Protein AF-A0A1X7T261-F1 (afdb_monomer_lite)

Structure (mmCIF, N/CA/C/O backbone):
data_AF-A0A1X7T261-F1
#
_entry.id   AF-A0A1X7T261-F1
#
loop_
_atom_site.group_PDB
_atom_site.id
_atom_site.type_symbol
_atom_site.label_atom_id
_atom_site.label_alt_id
_atom_site.label_comp_id
_atom_site.label_asym_id
_atom_site.label_entity_id
_atom_site.label_seq_id
_atom_site.pdbx_PDB_ins_code
_atom_site.Cartn_x
_atom_site.Cartn_y
_atom_site.Cartn_z
_atom_site.occupancy
_atom_site.B_iso_or_equiv
_atom_site.auth_seq_id
_atom_site.auth_comp_id
_atom_site.auth_asym_id
_atom_site.auth_atom_id
_atom_site.pdbx_PDB_model_num
ATOM 1 N N . MET A 1 1 ? -11.166 10.714 12.110 1.00 59.69 1 MET A N 1
ATOM 2 C CA . MET A 1 1 ? -9.857 10.939 11.466 1.00 59.69 1 MET A CA 1
ATOM 3 C C . MET A 1 1 ? -10.070 10.813 9.973 1.00 59.69 1 MET A C 1
ATOM 5 O O . MET A 1 1 ? -10.705 9.846 9.565 1.00 59.69 1 MET A O 1
ATOM 9 N N . ASP A 1 2 ? -9.658 11.814 9.205 1.00 86.62 2 ASP A N 1
ATOM 10 C CA . ASP A 1 2 ? -9.857 11.838 7.757 1.00 86.62 2 ASP A CA 1
ATOM 11 C C . ASP A 1 2 ? -8.991 10.767 7.067 1.00 86.62 2 ASP A C 1
ATOM 13 O O . ASP A 1 2 ? -7.895 10.442 7.537 1.00 86.62 2 ASP A O 1
ATOM 17 N N . LEU A 1 3 ? -9.498 10.179 5.979 1.00 87.44 3 LEU A N 1
ATOM 18 C CA . LEU A 1 3 ? -8.780 9.144 5.222 1.00 87.44 3 LEU A CA 1
ATOM 19 C C . LEU A 1 3 ? -7.484 9.695 4.633 1.00 87.44 3 LEU A C 1
ATOM 21 O O . LEU A 1 3 ? -6.487 8.982 4.558 1.00 87.44 3 LEU A O 1
ATOM 25 N N . ASP A 1 4 ? -7.501 10.964 4.236 1.00 89.38 4 ASP A N 1
ATOM 26 C CA . ASP A 1 4 ? -6.339 11.640 3.682 1.00 89.38 4 ASP A CA 1
ATOM 27 C C . ASP A 1 4 ? -5.208 11.740 4.724 1.00 89.38 4 ASP A C 1
ATOM 29 O O . ASP A 1 4 ? -4.078 11.371 4.409 1.00 89.38 4 ASP A O 1
ATOM 33 N N . THR A 1 5 ? -5.521 12.063 5.987 1.00 91.12 5 THR A N 1
ATOM 34 C CA . THR A 1 5 ? -4.538 12.076 7.089 1.00 91.12 5 THR A CA 1
ATOM 35 C C . THR A 1 5 ? -3.895 10.706 7.309 1.00 91.12 5 THR A C 1
ATOM 37 O O . THR A 1 5 ? -2.678 10.604 7.400 1.00 91.12 5 THR A O 1
ATOM 40 N N . LYS A 1 6 ? -4.692 9.627 7.317 1.00 91.19 6 LYS A N 1
ATOM 41 C CA . LYS A 1 6 ? -4.175 8.254 7.481 1.00 91.19 6 LYS A CA 1
ATOM 42 C C . LYS A 1 6 ? -3.181 7.862 6.384 1.00 91.19 6 LYS A C 1
ATOM 44 O O . LYS A 1 6 ? -2.230 7.122 6.633 1.00 91.19 6 LYS A O 1
ATOM 49 N N . ILE A 1 7 ? -3.416 8.330 5.159 1.00 92.06 7 ILE A N 1
ATOM 50 C CA . ILE A 1 7 ? -2.521 8.074 4.028 1.00 92.06 7 ILE A CA 1
ATOM 51 C C . ILE A 1 7 ? -1.240 8.903 4.161 1.00 92.06 7 ILE A C 1
ATOM 53 O O . ILE A 1 7 ? -0.158 8.390 3.870 1.00 92.06 7 ILE A O 1
ATOM 57 N N . ASP A 1 8 ? -1.345 10.149 4.618 1.00 92.44 8 ASP A N 1
ATOM 58 C CA . ASP A 1 8 ? -0.199 11.044 4.807 1.00 92.44 8 ASP A CA 1
ATOM 59 C C . ASP A 1 8 ? 0.715 10.578 5.954 1.00 92.44 8 ASP A C 1
ATOM 61 O O . ASP A 1 8 ? 1.943 10.602 5.819 1.00 92.44 8 ASP A O 1
ATOM 65 N N . ASP A 1 9 ? 0.145 10.044 7.037 1.00 91.69 9 ASP A N 1
ATOM 66 C CA . ASP A 1 9 ? 0.899 9.413 8.127 1.00 91.69 9 ASP A CA 1
ATOM 67 C C . ASP A 1 9 ? 1.700 8.207 7.615 1.00 91.69 9 ASP A C 1
ATOM 69 O O . ASP A 1 9 ? 2.894 8.058 7.898 1.00 91.69 9 ASP A O 1
ATOM 73 N N . ALA A 1 10 ? 1.070 7.368 6.786 1.00 90.81 10 ALA A N 1
ATOM 74 C CA . ALA A 1 10 ? 1.744 6.242 6.153 1.00 90.81 10 ALA A CA 1
ATOM 75 C C . ALA A 1 10 ? 2.843 6.706 5.180 1.00 90.81 10 ALA A C 1
ATOM 77 O O . ALA A 1 10 ? 3.938 6.145 5.175 1.00 90.81 10 ALA A O 1
ATOM 78 N N . ALA A 1 11 ? 2.597 7.752 4.390 1.00 91.31 11 ALA A N 1
ATOM 79 C CA . ALA A 1 11 ? 3.597 8.333 3.494 1.00 91.31 11 ALA A CA 1
ATOM 80 C C . ALA A 1 11 ? 4.833 8.819 4.274 1.00 91.31 11 ALA A C 1
ATOM 82 O O . ALA A 1 11 ? 5.972 8.504 3.911 1.00 91.31 11 ALA A O 1
ATOM 83 N N . THR A 1 12 ? 4.595 9.497 5.400 1.00 92.06 12 THR A N 1
ATOM 84 C CA . THR A 1 12 ? 5.631 10.012 6.303 1.00 92.06 12 THR A CA 1
ATOM 85 C C . THR A 1 12 ? 6.441 8.882 6.933 1.00 92.06 12 THR A C 1
ATOM 87 O O . THR A 1 12 ? 7.670 8.919 6.899 1.00 92.06 12 THR A O 1
ATOM 90 N N . TYR A 1 13 ? 5.780 7.833 7.431 1.00 89.00 13 TYR A N 1
ATOM 91 C CA . TYR A 1 13 ? 6.449 6.668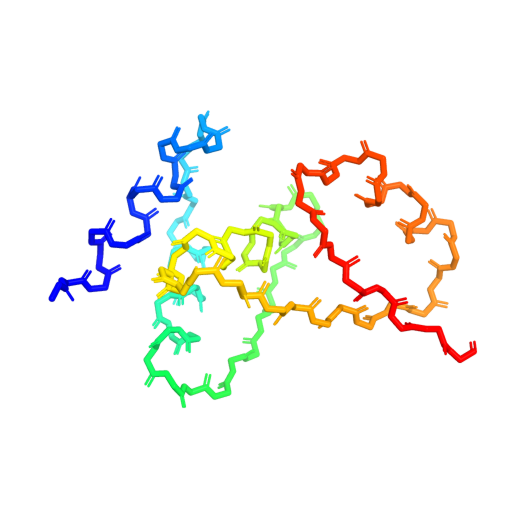 8.021 1.00 89.00 13 TYR A CA 1
ATOM 92 C C . TYR A 1 13 ? 7.401 5.973 7.035 1.00 89.00 13 TYR A C 1
ATOM 94 O O . TYR A 1 13 ? 8.509 5.559 7.388 1.00 89.00 13 TYR A O 1
ATOM 102 N N . PHE A 1 14 ? 6.982 5.839 5.776 1.00 86.12 14 PHE A N 1
ATOM 103 C CA . PHE A 1 14 ? 7.802 5.219 4.738 1.00 86.12 14 PHE A CA 1
ATOM 104 C C . PHE A 1 14 ? 8.840 6.175 4.128 1.00 86.12 14 PHE A C 1
ATOM 106 O O . PHE A 1 14 ? 9.752 5.696 3.451 1.00 86.12 14 PHE A O 1
ATOM 113 N N . GLY A 1 15 ? 8.740 7.485 4.380 1.00 89.50 15 GLY A N 1
ATOM 114 C CA . GLY A 1 15 ? 9.607 8.507 3.790 1.00 89.50 15 GLY A CA 1
ATOM 115 C C . GLY A 1 15 ? 9.391 8.668 2.282 1.00 89.50 15 GLY A C 1
ATOM 116 O O . GLY A 1 15 ? 10.354 8.852 1.539 1.00 89.50 15 GLY A O 1
ATOM 117 N N . ILE A 1 16 ? 8.147 8.531 1.815 1.00 89.06 16 ILE A N 1
ATOM 118 C CA . ILE A 1 16 ? 7.789 8.542 0.389 1.00 89.06 16 ILE A CA 1
ATOM 119 C C . ILE A 1 16 ? 6.643 9.510 0.105 1.00 89.06 16 ILE A C 1
ATOM 121 O O . ILE A 1 16 ? 5.848 9.832 0.979 1.00 89.06 16 ILE A O 1
ATOM 125 N N . THR A 1 17 ? 6.495 9.901 -1.159 1.00 92.38 17 THR A N 1
ATOM 126 C CA . THR A 1 17 ? 5.288 10.567 -1.660 1.00 92.38 17 THR A CA 1
ATOM 127 C C . THR A 1 17 ? 4.532 9.605 -2.568 1.00 92.38 17 THR A C 1
ATOM 129 O O . THR A 1 17 ? 5.084 9.109 -3.553 1.00 92.38 17 THR A O 1
ATOM 132 N N . PHE A 1 18 ? 3.266 9.329 -2.252 1.00 92.38 18 PHE A N 1
ATOM 133 C CA . PHE A 1 18 ? 2.423 8.511 -3.122 1.00 92.38 18 PHE A CA 1
ATOM 134 C C . PHE A 1 18 ? 2.099 9.247 -4.419 1.00 92.38 18 PHE A C 1
ATOM 136 O O . PHE A 1 18 ? 1.778 10.434 -4.425 1.00 92.38 18 PHE A O 1
ATOM 143 N N . LYS A 1 19 ? 2.112 8.514 -5.531 1.00 93.75 19 LYS A N 1
ATOM 144 C CA . LYS A 1 19 ? 1.536 8.995 -6.789 1.00 93.75 19 LYS A CA 1
ATOM 145 C C . LYS A 1 19 ? 0.017 9.046 -6.667 1.00 93.75 19 LYS A C 1
ATOM 147 O O . LYS A 1 19 ? -0.576 8.218 -5.976 1.00 93.75 19 LYS A O 1
ATOM 152 N N . GLU A 1 20 ? -0.615 9.916 -7.449 1.00 92.94 20 GLU A N 1
ATOM 153 C CA . GLU A 1 20 ? -2.070 10.120 -7.426 1.00 92.94 20 GLU A CA 1
ATO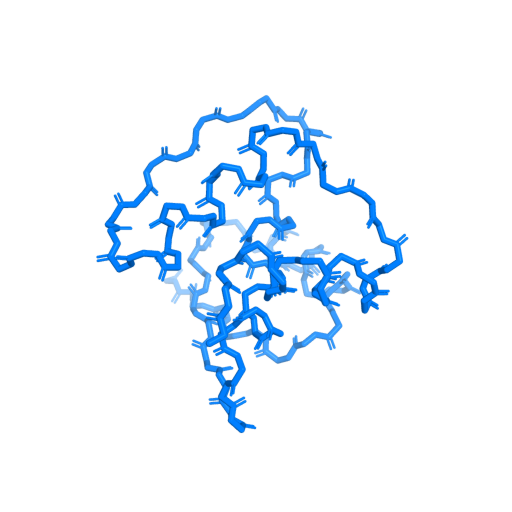M 154 C C . GLU A 1 20 ? -2.865 8.804 -7.506 1.00 92.94 20 GLU A C 1
ATOM 156 O O . GLU A 1 20 ? -3.688 8.504 -6.646 1.00 92.94 20 GLU A O 1
ATOM 161 N N . LYS A 1 21 ? -2.536 7.933 -8.470 1.00 93.06 21 LYS A N 1
ATOM 162 C CA . LYS A 1 21 ? -3.223 6.637 -8.624 1.00 93.06 21 LYS A CA 1
ATOM 163 C C . LYS A 1 21 ? -3.016 5.680 -7.441 1.00 93.06 21 LYS A C 1
ATOM 165 O O . LYS A 1 21 ? -3.893 4.870 -7.162 1.00 93.06 21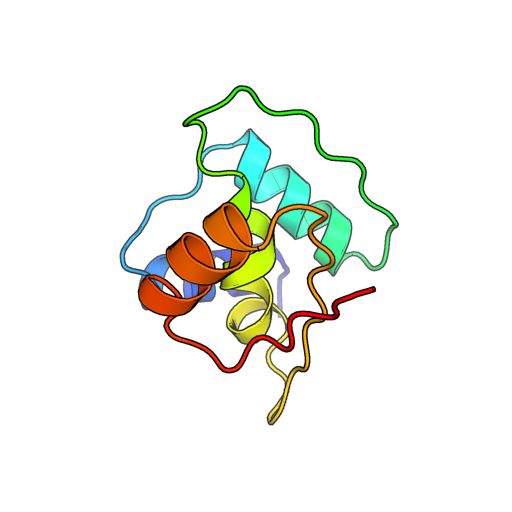 LYS A O 1
ATOM 170 N N . GLN A 1 22 ? -1.870 5.747 -6.757 1.00 92.69 22 GLN A N 1
ATOM 171 C CA . GLN A 1 22 ? -1.619 4.928 -5.564 1.00 92.69 22 GLN A CA 1
ATOM 172 C C . GLN A 1 22 ? -2.458 5.431 -4.393 1.00 92.69 22 GLN A C 1
ATOM 174 O O . GLN A 1 22 ? -3.105 4.631 -3.722 1.00 92.69 22 GLN A O 1
ATOM 179 N N . ARG A 1 23 ? -2.486 6.754 -4.194 1.00 93.81 23 ARG A N 1
ATOM 180 C CA . ARG A 1 23 ? -3.294 7.403 -3.161 1.00 93.81 23 ARG A CA 1
ATOM 181 C C . ARG A 1 23 ? -4.776 7.087 -3.343 1.00 93.81 23 ARG A C 1
ATOM 183 O O . ARG A 1 23 ? -5.428 6.688 -2.384 1.00 93.81 23 ARG A O 1
ATOM 190 N N . GLN A 1 24 ? -5.284 7.186 -4.571 1.00 93.38 24 GLN A N 1
ATOM 191 C CA . GLN A 1 24 ? -6.664 6.816 -4.892 1.00 93.38 24 GLN A CA 1
ATOM 192 C C . GLN A 1 24 ? -6.953 5.350 -4.558 1.00 93.38 24 GLN A C 1
ATOM 194 O O . GLN A 1 24 ? -7.934 5.071 -3.875 1.00 93.38 24 GLN A O 1
ATOM 199 N N . ALA A 1 25 ? -6.086 4.419 -4.971 1.00 92.88 25 ALA A N 1
ATOM 200 C CA . ALA A 1 25 ? -6.250 2.998 -4.665 1.00 92.88 25 ALA A CA 1
ATOM 201 C C . ALA A 1 25 ? -6.321 2.726 -3.152 1.00 92.88 25 ALA A C 1
ATOM 203 O O . ALA A 1 25 ? -7.220 2.023 -2.694 1.00 92.88 25 ALA A O 1
ATOM 204 N N . ILE A 1 26 ? -5.416 3.328 -2.372 1.00 93.00 26 ILE A N 1
ATOM 205 C CA . ILE A 1 26 ? -5.402 3.194 -0.909 1.00 93.00 26 ILE A CA 1
ATOM 206 C C . ILE A 1 26 ? -6.682 3.790 -0.309 1.00 93.00 26 ILE A C 1
ATOM 208 O O . ILE A 1 26 ? -7.312 3.167 0.541 1.00 93.00 26 ILE A O 1
ATOM 212 N N . LYS A 1 27 ? -7.110 4.967 -0.778 1.00 93.94 27 LYS A N 1
ATOM 213 C CA . LYS A 1 27 ? -8.325 5.639 -0.300 1.00 93.94 27 LYS A CA 1
ATOM 214 C C . LYS A 1 27 ? -9.585 4.811 -0.562 1.00 93.94 27 LYS A C 1
ATOM 216 O O . LYS A 1 27 ? -10.423 4.694 0.330 1.00 93.94 27 LYS A O 1
ATOM 221 N N . TYR A 1 28 ? -9.710 4.209 -1.747 1.00 93.12 28 TYR A N 1
ATOM 222 C CA . TYR A 1 28 ? -10.826 3.313 -2.062 1.00 93.12 28 TYR A CA 1
ATOM 223 C C . TYR A 1 28 ? -10.829 2.078 -1.160 1.00 93.12 28 TYR A C 1
ATOM 225 O O . TYR A 1 28 ? -11.869 1.764 -0.579 1.00 93.12 28 TYR A O 1
ATOM 233 N N . PHE A 1 29 ? -9.670 1.455 -0.949 1.00 92.69 29 PHE A N 1
ATOM 234 C CA . PHE A 1 29 ? -9.554 0.315 -0.043 1.00 92.69 29 PHE A CA 1
ATOM 235 C C . PHE A 1 29 ? -9.943 0.685 1.400 1.00 92.69 29 PHE A C 1
ATOM 237 O O . PHE A 1 29 ? -10.785 0.026 2.006 1.00 92.69 29 PHE A O 1
ATOM 244 N N . LEU A 1 30 ? -9.410 1.791 1.934 1.00 91.75 30 LEU A N 1
ATOM 245 C CA . LEU A 1 30 ? -9.721 2.263 3.291 1.00 91.75 30 LEU A CA 1
ATOM 246 C C . LEU A 1 30 ? -11.184 2.703 3.462 1.00 91.75 30 LEU A C 1
ATOM 248 O O . LEU A 1 30 ? -11.668 2.774 4.589 1.00 91.75 30 LEU A O 1
ATOM 252 N N . SER A 1 31 ? -11.900 2.972 2.365 1.00 92.19 31 SER A N 1
ATOM 253 C CA . SER A 1 31 ? -13.346 3.228 2.389 1.00 92.19 31 SER A CA 1
ATOM 254 C C . SER A 1 31 ? -14.198 1.959 2.544 1.00 92.19 31 SER A C 1
ATOM 256 O O . SER A 1 31 ? -15.424 2.047 2.519 1.00 92.19 31 SER A O 1
ATOM 258 N N . GLY A 1 32 ? -13.567 0.789 2.700 1.00 90.31 32 GLY A N 1
ATOM 259 C CA . GLY A 1 32 ? -14.243 -0.498 2.869 1.00 90.31 32 GLY A CA 1
ATOM 260 C C . GLY A 1 32 ? -14.757 -1.096 1.559 1.00 90.31 32 GLY A C 1
ATOM 261 O O . GLY A 1 32 ? -15.699 -1.882 1.582 1.00 90.31 32 GLY A O 1
ATOM 262 N N . LYS A 1 33 ? -14.181 -0.698 0.416 1.00 88.38 33 LYS A N 1
ATOM 263 C CA . LYS A 1 33 ? -14.569 -1.187 -0.913 1.00 88.38 33 LYS A CA 1
ATOM 264 C C . LYS A 1 33 ? -13.523 -2.135 -1.481 1.00 88.38 33 LYS A C 1
ATOM 266 O O . LYS A 1 33 ? -12.324 -1.840 -1.444 1.00 88.38 33 LYS A O 1
ATOM 271 N N . ASP A 1 34 ? -13.991 -3.199 -2.125 1.00 91.50 34 ASP A N 1
ATOM 272 C CA . ASP A 1 34 ? -13.144 -4.024 -2.980 1.00 91.50 34 ASP A CA 1
ATOM 273 C C . ASP A 1 34 ? -12.544 -3.160 -4.088 1.00 91.50 34 ASP A C 1
ATOM 275 O O . ASP A 1 34 ? -13.244 -2.436 -4.801 1.00 91.50 34 ASP A O 1
ATOM 279 N N . THR A 1 35 ? -11.219 -3.195 -4.201 1.00 90.31 35 THR A N 1
ATOM 280 C CA . THR A 1 35 ? -10.479 -2.284 -5.073 1.00 90.31 35 THR A CA 1
ATOM 281 C C . THR A 1 35 ? -9.602 -3.082 -6.025 1.00 90.31 35 THR A C 1
ATOM 283 O O . THR A 1 35 ? -8.647 -3.737 -5.612 1.00 90.31 35 THR A O 1
ATOM 286 N N . PHE A 1 36 ? -9.900 -2.991 -7.321 1.00 92.69 36 PHE A N 1
ATOM 287 C CA . PHE A 1 36 ? -9.063 -3.561 -8.372 1.00 92.69 36 PHE A CA 1
ATOM 288 C C . PHE A 1 36 ? -8.101 -2.506 -8.923 1.00 92.69 36 PHE A C 1
ATOM 290 O O . PHE A 1 36 ? -8.517 -1.450 -9.399 1.00 92.69 36 PHE A O 1
ATOM 297 N N . VAL A 1 37 ? -6.799 -2.787 -8.856 1.00 90.19 37 VAL A N 1
ATOM 298 C CA . VAL A 1 37 ? -5.746 -1.812 -9.164 1.00 90.19 37 VAL A CA 1
ATOM 299 C C . VAL A 1 37 ? -4.924 -2.281 -10.359 1.00 90.19 37 VAL A C 1
ATOM 301 O O . VAL A 1 37 ? -4.145 -3.228 -10.257 1.00 90.19 37 VAL A O 1
ATOM 304 N N . ILE A 1 38 ? -5.029 -1.563 -11.481 1.00 91.69 38 ILE A N 1
ATOM 305 C CA . ILE A 1 38 ? -4.172 -1.766 -12.655 1.00 91.69 38 ILE A CA 1
ATOM 306 C C . ILE A 1 38 ? -3.170 -0.620 -12.740 1.00 91.69 38 ILE A C 1
ATOM 308 O O . ILE A 1 38 ? -3.510 0.529 -13.016 1.00 91.69 38 ILE A O 1
ATOM 312 N N . LEU A 1 39 ? -1.902 -0.943 -12.531 1.00 89.50 39 LEU A N 1
ATOM 313 C CA . LEU A 1 39 ? -0.790 -0.007 -12.671 1.00 89.50 39 LEU A CA 1
ATOM 314 C C . LEU A 1 39 ? 0.306 -0.676 -13.512 1.00 89.50 39 LEU A C 1
ATOM 316 O O . LEU A 1 39 ? 0.380 -1.907 -13.517 1.00 89.50 39 LEU A O 1
ATOM 320 N N . PRO A 1 40 ? 1.189 0.070 -14.194 1.00 88.81 40 PRO A N 1
ATOM 321 C CA . PRO A 1 40 ? 2.299 -0.517 -14.947 1.00 88.81 40 PRO A CA 1
ATOM 322 C C . PRO A 1 40 ? 3.377 -1.110 -14.023 1.00 88.81 40 PRO A C 1
ATOM 324 O O . PRO A 1 40 ? 3.407 -0.853 -12.811 1.00 88.81 40 PRO A O 1
ATOM 327 N N . THR A 1 41 ? 4.229 -1.993 -14.547 1.00 85.44 41 THR A N 1
ATOM 328 C CA . THR A 1 41 ? 5.406 -2.508 -13.820 1.00 85.44 41 THR A CA 1
ATOM 329 C C . THR A 1 41 ? 6.322 -1.351 -13.404 1.00 85.44 41 THR A C 1
ATOM 331 O O . THR A 1 41 ? 6.322 -0.292 -14.024 1.00 85.44 41 THR A O 1
ATOM 334 N N . GLY A 1 42 ? 7.015 -1.486 -12.269 1.00 82.31 42 GLY A N 1
ATOM 335 C CA . GLY A 1 42 ? 7.847 -0.406 -11.714 1.00 82.31 42 GLY A CA 1
ATOM 336 C C . GLY A 1 42 ? 7.081 0.796 -11.137 1.00 82.31 42 GLY A C 1
ATOM 337 O O . GLY A 1 42 ? 7.687 1.666 -10.523 1.00 82.31 42 GLY A O 1
ATOM 338 N N . PHE A 1 43 ? 5.746 0.850 -11.245 1.00 86.62 43 PHE A N 1
ATOM 339 C CA . PHE A 1 43 ? 4.967 1.973 -10.705 1.00 86.62 43 PHE A CA 1
ATOM 340 C C . PHE A 1 43 ? 4.924 2.017 -9.170 1.00 86.62 43 PHE A C 1
ATOM 342 O O . PHE A 1 43 ? 4.532 3.037 -8.613 1.00 86.62 43 PHE A O 1
ATOM 349 N N . GLY A 1 44 ? 5.328 0.931 -8.501 1.00 85.62 44 GLY A N 1
ATOM 350 C CA . GLY A 1 44 ? 5.285 0.801 -7.045 1.00 85.62 44 GLY A CA 1
ATOM 351 C C . GLY A 1 44 ? 3.938 0.299 -6.527 1.00 85.62 44 GLY A C 1
ATOM 352 O O . GLY A 1 44 ? 3.432 0.821 -5.542 1.00 85.62 44 GLY A O 1
ATOM 353 N N . LYS A 1 45 ? 3.325 -0.694 -7.188 1.00 89.06 45 LYS A N 1
ATOM 354 C CA . LYS A 1 45 ? 2.031 -1.261 -6.751 1.00 89.06 45 LYS A CA 1
ATOM 355 C C . LYS A 1 45 ? 2.091 -1.833 -5.336 1.00 89.06 45 LYS A C 1
ATOM 357 O O . LYS A 1 45 ? 1.120 -1.726 -4.602 1.00 89.06 45 LYS A O 1
ATOM 362 N N . SER A 1 46 ? 3.244 -2.389 -4.957 1.00 87.56 46 SER A N 1
ATOM 363 C CA . SER A 1 46 ? 3.453 -2.981 -3.637 1.00 87.56 46 SER A CA 1
ATOM 364 C C . SER A 1 46 ? 3.235 -2.000 -2.493 1.00 87.56 46 SER A C 1
ATOM 366 O O . SER A 1 46 ? 2.692 -2.364 -1.455 1.00 87.56 46 SER A O 1
ATOM 368 N N . LEU A 1 47 ? 3.572 -0.729 -2.721 1.00 87.81 47 LEU A N 1
ATOM 369 C CA . LEU A 1 47 ? 3.399 0.332 -1.735 1.00 87.81 47 LEU A CA 1
ATOM 370 C C . LEU A 1 47 ? 1.929 0.518 -1.345 1.00 87.81 47 LEU A C 1
ATOM 372 O O . LEU A 1 47 ? 1.661 0.849 -0.198 1.00 87.81 47 LEU A O 1
ATOM 376 N N . CYS A 1 48 ? 0.986 0.249 -2.259 1.00 89.44 48 CYS A N 1
ATOM 377 C CA . CYS A 1 48 ? -0.449 0.386 -2.002 1.00 89.44 48 CYS A CA 1
ATOM 378 C C . CYS A 1 48 ? -0.973 -0.583 -0.938 1.00 89.44 48 CYS A C 1
ATOM 380 O O . CYS A 1 48 ? -1.941 -0.246 -0.269 1.00 89.44 48 CYS A O 1
ATOM 382 N N . TYR A 1 49 ? -0.365 -1.765 -0.781 1.00 88.12 49 TYR A N 1
ATOM 383 C CA . TYR A 1 49 ? -0.744 -2.708 0.276 1.00 88.12 49 TYR A CA 1
ATOM 384 C C . TYR A 1 49 ? 0.237 -2.703 1.453 1.00 88.12 49 TYR A C 1
ATOM 386 O O . TYR A 1 49 ? -0.166 -2.950 2.584 1.00 88.12 49 TYR A O 1
ATOM 394 N N . GLN A 1 50 ? 1.514 -2.379 1.228 1.00 87.56 50 GLN A N 1
ATOM 395 C CA . GLN A 1 50 ? 2.522 -2.315 2.294 1.00 87.56 50 GLN A CA 1
ATOM 396 C C . GLN A 1 50 ? 2.285 -1.163 3.274 1.00 87.56 50 GLN A C 1
ATOM 398 O O . GLN A 1 50 ? 2.701 -1.264 4.423 1.00 87.56 50 GLN A O 1
ATOM 403 N N . CYS A 1 51 ? 1.632 -0.079 2.846 1.00 88.00 51 CYS A N 1
ATOM 404 C CA . CYS A 1 51 ? 1.344 1.073 3.702 1.00 88.00 51 CYS A CA 1
ATOM 405 C C . CYS A 1 51 ? 0.098 0.896 4.584 1.00 88.00 51 CYS A C 1
ATOM 407 O O . CYS A 1 51 ? -0.095 1.635 5.549 1.00 88.00 51 CYS A O 1
ATOM 409 N N . LEU A 1 52 ? -0.753 -0.076 4.251 1.00 89.31 52 LEU A N 1
ATOM 410 C CA . LEU A 1 52 ? -2.022 -0.324 4.926 1.00 89.31 52 LEU A CA 1
ATOM 411 C C . LEU A 1 52 ? -1.901 -0.637 6.428 1.00 89.31 52 LEU A C 1
ATOM 413 O O . LEU A 1 52 ? -2.785 -0.182 7.147 1.00 89.31 52 LEU A O 1
ATOM 417 N N . PRO A 1 53 ? -0.853 -1.313 6.956 1.00 88.19 53 PRO A N 1
ATOM 418 C CA . PRO A 1 53 ? -0.723 -1.527 8.398 1.00 88.19 53 PRO A CA 1
ATOM 419 C C . PRO A 1 53 ? -0.749 -0.201 9.166 1.00 88.19 53 PRO A C 1
ATOM 421 O O . PRO A 1 53 ? -1.465 -0.058 10.151 1.00 88.19 53 PRO A O 1
ATOM 424 N N . ILE A 1 54 ? -0.041 0.807 8.650 1.00 88.44 54 ILE A N 1
ATOM 425 C CA . ILE A 1 54 ? -0.013 2.145 9.242 1.00 88.44 54 ILE A CA 1
ATOM 426 C C . ILE A 1 54 ? -1.328 2.883 8.996 1.00 88.44 54 ILE A C 1
ATOM 428 O O . ILE A 1 54 ? -1.908 3.435 9.926 1.00 88.44 54 ILE A O 1
ATOM 432 N N . ALA A 1 55 ? -1.842 2.849 7.765 1.00 87.69 55 ALA A N 1
ATOM 433 C CA . ALA A 1 55 ? -3.041 3.605 7.411 1.00 87.69 55 ALA A CA 1
ATOM 434 C C . ALA A 1 55 ? -4.325 3.082 8.096 1.00 87.69 55 ALA A C 1
ATOM 436 O O . ALA A 1 55 ? -5.259 3.848 8.347 1.00 87.69 55 ALA A O 1
ATOM 437 N N . ILE A 1 56 ? -4.403 1.788 8.423 1.00 86.88 56 ILE A N 1
ATOM 438 C CA . ILE A 1 56 ? -5.547 1.211 9.146 1.00 86.88 56 ILE A CA 1
ATOM 439 C C . ILE A 1 56 ? -5.586 1.744 10.587 1.00 86.88 56 ILE A C 1
ATOM 441 O O . ILE A 1 56 ? -6.668 2.110 11.058 1.00 86.88 56 ILE A O 1
ATOM 445 N N . GLY A 1 57 ? -4.426 1.876 11.243 1.00 77.56 57 GLY A N 1
ATOM 446 C CA . GLY A 1 57 ? -4.310 2.405 12.608 1.00 77.56 57 GLY A CA 1
ATOM 447 C C . GLY A 1 57 ? -4.814 1.447 13.695 1.00 77.56 57 GLY A C 1
ATOM 448 O O . GLY A 1 57 ? -5.285 1.898 14.733 1.00 77.56 57 GLY A O 1
ATOM 449 N N . SER A 1 58 ? -4.775 0.135 13.441 1.00 76.25 58 SER A N 1
ATOM 450 C CA . SER A 1 58 ? -5.047 -0.898 14.452 1.00 76.25 58 SER A CA 1
ATOM 451 C C . SER A 1 58 ? -3.772 -1.204 15.247 1.00 76.25 58 SER A C 1
ATOM 453 O O . SER A 1 58 ? -2.677 -1.036 14.717 1.00 76.25 58 SER A O 1
ATOM 455 N N . GLU A 1 59 ? -3.892 -1.679 16.490 1.00 73.44 59 GLU A N 1
ATOM 456 C CA . GLU A 1 59 ? -2.731 -2.084 17.303 1.00 73.44 59 GLU A CA 1
ATOM 457 C C . GLU A 1 59 ? -1.981 -3.285 16.700 1.00 73.44 59 GLU A C 1
ATOM 459 O O . GLU A 1 59 ? -0.771 -3.417 16.877 1.00 73.44 59 GLU A O 1
ATOM 464 N N . SER A 1 60 ? -2.680 -4.151 15.954 1.00 76.00 60 SER A N 1
ATOM 465 C CA . SER A 1 60 ? -2.085 -5.317 15.290 1.00 76.00 60 SER A CA 1
ATOM 466 C C . SER A 1 60 ? -2.790 -5.634 13.960 1.00 76.00 60 SER A C 1
ATOM 468 O O . SER A 1 60 ? -3.590 -6.566 13.868 1.00 76.00 60 SER A O 1
ATOM 470 N N . PRO A 1 61 ? -2.556 -4.833 12.905 1.00 81.25 61 PRO A N 1
ATOM 471 C CA . PRO A 1 61 ? -3.161 -5.056 11.602 1.00 81.25 61 PRO A CA 1
ATOM 472 C C . PRO A 1 61 ? -2.470 -6.229 10.900 1.00 81.25 61 PRO A C 1
ATOM 474 O O . PRO A 1 61 ? -1.256 -6.220 10.694 1.00 81.25 61 PRO A O 1
ATOM 477 N N . ILE A 1 62 ? -3.255 -7.222 10.484 1.00 82.69 62 ILE A N 1
ATOM 478 C CA . ILE A 1 62 ? -2.773 -8.352 9.686 1.00 82.69 62 ILE A CA 1
ATOM 479 C C . ILE A 1 62 ? -3.137 -8.110 8.226 1.00 82.69 62 ILE A C 1
ATOM 481 O O . ILE A 1 62 ? -4.290 -7.832 7.899 1.00 82.69 62 ILE A O 1
ATOM 485 N N . ILE A 1 63 ? -2.148 -8.250 7.343 1.00 84.62 63 ILE A N 1
ATOM 486 C CA . ILE A 1 63 ? -2.340 -8.180 5.895 1.00 84.62 63 ILE A CA 1
ATOM 487 C C . ILE A 1 63 ? -1.855 -9.474 5.276 1.00 84.62 63 ILE A C 1
ATOM 489 O O . ILE A 1 63 ? -0.713 -9.886 5.491 1.00 84.62 63 ILE A O 1
ATOM 493 N N . ILE A 1 64 ? -2.738 -10.078 4.487 1.00 85.62 64 ILE A N 1
ATOM 494 C CA . ILE A 1 64 ? -2.453 -11.281 3.720 1.00 85.62 64 ILE A CA 1
ATOM 495 C C . ILE A 1 64 ? -2.204 -10.863 2.278 1.00 85.62 64 ILE A C 1
ATOM 497 O O . ILE A 1 64 ? -3.069 -10.269 1.634 1.00 85.62 64 ILE A O 1
ATOM 501 N N . VAL A 1 65 ? -1.014 -11.172 1.773 1.00 85.50 65 VAL A N 1
ATOM 502 C CA . VAL A 1 65 ? -0.666 -10.956 0.367 1.00 85.50 65 VAL A CA 1
ATOM 503 C C . VAL A 1 65 ? -0.461 -12.318 -0.282 1.00 85.50 65 VAL A C 1
ATOM 505 O O . VAL A 1 65 ? 0.405 -13.088 0.126 1.00 85.50 65 VAL A O 1
ATOM 508 N N . VAL A 1 66 ? -1.270 -12.617 -1.294 1.00 85.94 66 VAL A N 1
ATOM 509 C CA . VAL A 1 66 ? -1.173 -13.858 -2.070 1.00 85.94 66 VAL A CA 1
ATOM 510 C C . VAL A 1 66 ? -0.351 -13.578 -3.321 1.00 85.94 66 VAL A C 1
ATOM 512 O O . VAL A 1 66 ? -0.635 -12.634 -4.061 1.00 85.94 66 VAL A O 1
ATOM 515 N N . CYS A 1 67 ? 0.691 -14.373 -3.555 1.00 83.25 67 CYS A N 1
ATOM 516 C CA . CYS A 1 67 ? 1.567 -14.214 -4.710 1.00 83.25 67 CYS A CA 1
ATOM 517 C C . CYS A 1 67 ? 1.950 -15.590 -5.277 1.00 83.25 67 CYS A C 1
ATOM 519 O O . CYS A 1 67 ? 2.389 -16.448 -4.520 1.00 83.25 67 CYS A O 1
ATOM 521 N N . PRO A 1 68 ? 1.847 -15.804 -6.600 1.00 80.69 68 PRO A N 1
ATOM 522 C CA . PRO A 1 68 ? 2.066 -17.123 -7.200 1.00 80.69 68 PRO A CA 1
ATOM 523 C C . PRO A 1 68 ? 3.546 -17.523 -7.337 1.00 80.69 68 PRO A C 1
ATOM 525 O O . PRO A 1 68 ? 3.844 -18.656 -7.697 1.00 80.69 68 PRO A O 1
ATOM 528 N N . LEU A 1 69 ? 4.499 -16.607 -7.123 1.00 83.44 69 LEU A N 1
ATOM 529 C CA . LEU A 1 69 ? 5.919 -16.844 -7.409 1.00 83.44 69 LEU A CA 1
ATOM 530 C C . LEU A 1 69 ? 6.781 -16.720 -6.147 1.00 83.44 69 LEU A C 1
ATOM 532 O O . LEU A 1 69 ? 6.964 -15.615 -5.631 1.00 83.44 69 LEU A O 1
ATOM 536 N N . ILE A 1 70 ? 7.415 -17.828 -5.729 1.00 80.75 70 ILE A N 1
ATOM 537 C CA . ILE A 1 70 ? 8.351 -17.881 -4.581 1.00 80.75 70 ILE A CA 1
ATOM 538 C C . ILE A 1 70 ? 9.419 -16.790 -4.682 1.00 80.75 70 ILE A C 1
ATOM 540 O O . ILE A 1 70 ? 9.707 -16.091 -3.713 1.00 80.75 70 ILE A O 1
ATOM 544 N N . THR A 1 71 ? 10.036 -16.647 -5.855 1.00 80.81 71 THR A N 1
ATOM 545 C CA . THR A 1 71 ? 11.131 -15.691 -6.065 1.00 80.81 71 THR A CA 1
ATOM 546 C C . THR A 1 71 ? 10.671 -14.256 -5.830 1.00 80.81 71 THR A C 1
ATOM 548 O O . THR A 1 71 ? 11.395 -13.470 -5.222 1.00 80.81 71 THR A O 1
ATOM 551 N N . LEU A 1 72 ? 9.445 -13.930 -6.252 1.00 77.75 72 LEU A N 1
ATOM 552 C CA . LEU A 1 72 ? 8.875 -12.606 -6.040 1.00 77.75 72 LEU A CA 1
ATOM 553 C C . LEU A 1 72 ? 8.516 -12.396 -4.567 1.00 77.75 72 LEU A C 1
ATOM 555 O O . LEU A 1 72 ? 8.793 -11.333 -4.024 1.00 77.75 72 LEU A O 1
ATOM 559 N N . ILE A 1 73 ? 7.982 -13.420 -3.899 1.00 79.62 73 ILE A N 1
ATOM 560 C CA . ILE A 1 73 ? 7.727 -13.408 -2.452 1.00 79.62 73 ILE A CA 1
ATOM 561 C C . ILE A 1 73 ? 9.013 -13.094 -1.686 1.00 79.62 73 ILE A C 1
ATOM 563 O O . ILE A 1 73 ? 9.022 -12.160 -0.889 1.00 79.62 73 ILE A O 1
ATOM 567 N N . LYS A 1 74 ? 10.116 -13.797 -1.969 1.00 78.69 74 LYS A N 1
ATOM 568 C CA . LYS A 1 74 ? 11.409 -13.574 -1.298 1.00 78.69 74 LYS A CA 1
ATOM 569 C C . LYS A 1 74 ? 11.912 -12.138 -1.463 1.00 78.69 74 LYS A C 1
ATOM 571 O O . LYS A 1 74 ? 12.318 -11.527 -0.477 1.00 78.69 74 LYS A O 1
ATOM 576 N N . ASP A 1 75 ? 11.835 -11.591 -2.676 1.00 80.00 75 ASP A N 1
ATOM 577 C CA . ASP A 1 75 ? 12.230 -10.203 -2.946 1.00 80.00 75 ASP A CA 1
ATOM 578 C C . ASP A 1 75 ? 11.350 -9.192 -2.189 1.00 80.00 75 ASP A C 1
ATOM 580 O O . ASP A 1 75 ? 11.851 -8.196 -1.665 1.00 80.00 75 ASP A O 1
ATOM 584 N N . GLN A 1 76 ? 10.043 -9.455 -2.079 1.00 76.12 76 GLN A N 1
ATOM 585 C CA . GLN A 1 76 ? 9.140 -8.584 -1.329 1.00 76.12 76 GLN A CA 1
ATOM 586 C C . GLN A 1 76 ? 9.368 -8.687 0.186 1.00 76.12 76 GLN A C 1
ATOM 588 O O . GLN A 1 76 ? 9.406 -7.644 0.833 1.00 76.12 76 GLN A O 1
ATOM 593 N N . VAL A 1 77 ? 9.584 -9.884 0.751 1.00 77.94 77 VAL A N 1
ATOM 594 C CA . VAL A 1 77 ? 9.877 -10.073 2.190 1.00 77.94 77 VAL A CA 1
ATOM 595 C C . VAL A 1 77 ? 11.118 -9.296 2.603 1.00 77.94 77 VAL A C 1
ATOM 597 O O . VAL A 1 77 ? 11.077 -8.573 3.592 1.00 77.94 77 VAL A O 1
ATOM 600 N N . GLN A 1 78 ? 12.200 -9.391 1.827 1.00 75.50 78 GLN A N 1
ATOM 601 C CA . GLN A 1 78 ? 13.452 -8.692 2.136 1.00 75.50 78 GLN A CA 1
ATOM 602 C C . GLN A 1 78 ? 13.298 -7.164 2.161 1.00 75.50 78 GLN A C 1
ATOM 604 O O . GLN A 1 78 ? 14.054 -6.481 2.847 1.00 75.50 78 GLN A O 1
ATOM 609 N N . LYS A 1 79 ? 12.322 -6.622 1.424 1.00 72.00 79 LYS A N 1
ATOM 610 C CA . LYS A 1 79 ? 12.044 -5.180 1.340 1.00 72.00 79 LYS A CA 1
ATOM 611 C C . LYS A 1 79 ? 10.949 -4.718 2.307 1.00 72.00 79 LYS A C 1
ATOM 613 O O . LYS A 1 79 ? 10.730 -3.513 2.436 1.00 72.00 79 LYS A O 1
ATOM 618 N N . CYS A 1 80 ? 10.241 -5.637 2.966 1.00 67.19 80 CYS A N 1
ATOM 619 C CA . CYS A 1 80 ? 9.149 -5.301 3.874 1.00 67.19 80 CYS A CA 1
ATOM 620 C C . CYS A 1 80 ? 9.672 -4.873 5.247 1.00 67.19 80 CYS A C 1
ATOM 622 O O . CYS A 1 80 ? 10.503 -5.539 5.852 1.00 67.19 80 CYS A O 1
ATOM 624 N N . LYS A 1 81 ? 9.121 -3.769 5.761 1.00 62.69 81 LYS A N 1
ATOM 625 C CA . LYS A 1 81 ? 9.375 -3.271 7.123 1.00 62.69 81 LYS A CA 1
ATOM 626 C C . LYS A 1 81 ? 8.359 -3.785 8.160 1.00 62.69 81 LYS A C 1
ATOM 628 O O . LYS A 1 81 ? 8.490 -3.465 9.333 1.00 62.69 81 LYS A O 1
ATOM 633 N N . PHE A 1 82 ? 7.355 -4.558 7.734 1.00 62.38 82 PHE A N 1
ATOM 634 C CA . PHE A 1 82 ? 6.253 -5.061 8.565 1.00 62.38 82 PHE A CA 1
ATOM 635 C C . PHE A 1 82 ? 6.111 -6.580 8.469 1.00 62.38 82 PHE A C 1
ATOM 637 O O . PHE A 1 82 ? 6.465 -7.175 7.449 1.00 62.38 82 PHE A O 1
ATOM 644 N N . SER A 1 83 ? 5.512 -7.180 9.501 1.00 54.56 83 SER A N 1
ATOM 645 C CA . SER A 1 83 ? 5.052 -8.571 9.493 1.00 54.56 83 SER A CA 1
ATOM 646 C C . SER A 1 83 ? 3.877 -8.736 8.526 1.00 54.56 83 SER A C 1
ATOM 648 O O . SER A 1 83 ? 2.718 -8.588 8.904 1.00 54.56 83 SER A O 1
ATOM 650 N N . ILE A 1 84 ? 4.178 -9.013 7.259 1.00 61.16 84 ILE A N 1
ATOM 651 C CA . ILE A 1 84 ? 3.187 -9.409 6.253 1.00 61.16 84 ILE A CA 1
ATOM 652 C C . ILE A 1 84 ? 3.143 -10.935 6.219 1.00 61.16 84 ILE A C 1
ATOM 654 O O . ILE A 1 84 ? 4.180 -11.579 6.048 1.00 61.16 84 ILE A O 1
ATOM 658 N N . ILE A 1 85 ? 1.949 -11.513 6.360 1.00 56.44 85 ILE A N 1
ATOM 659 C CA . ILE A 1 85 ? 1.752 -12.950 6.165 1.00 56.44 85 ILE A CA 1
ATOM 660 C C . ILE A 1 85 ? 1.593 -13.180 4.6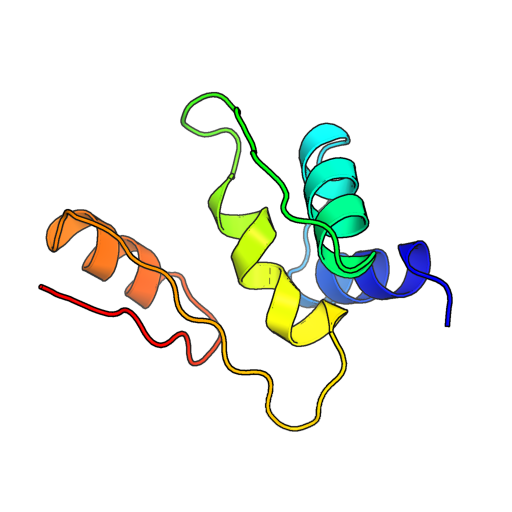61 1.00 56.44 85 ILE A C 1
ATOM 662 O O . ILE A 1 85 ? 0.659 -12.686 4.029 1.00 56.44 85 ILE A O 1
ATOM 666 N N . LEU A 1 86 ? 2.542 -13.908 4.078 1.00 61.53 86 LEU A N 1
ATOM 667 C CA . LEU A 1 86 ? 2.502 -14.313 2.676 1.00 61.53 86 LEU A CA 1
ATOM 668 C C . LEU A 1 86 ? 1.979 -15.745 2.625 1.00 61.53 86 LEU A C 1
ATOM 670 O O . LEU A 1 86 ? 2.671 -16.667 3.052 1.00 61.53 86 LEU A O 1
ATOM 674 N N . CYS A 1 87 ? 0.744 -15.917 2.155 1.00 42.03 87 CYS A N 1
ATOM 675 C CA . CYS A 1 87 ? 0.176 -17.245 1.942 1.00 42.03 87 CYS A CA 1
ATOM 676 C C . CYS A 1 87 ? 0.712 -17.842 0.638 1.00 42.03 87 CYS A C 1
ATOM 678 O O . CYS A 1 87 ? 0.770 -17.167 -0.393 1.00 42.03 87 CYS A O 1
ATOM 680 N N . PHE A 1 88 ? 1.100 -19.110 0.739 1.00 46.97 88 PHE A N 1
ATOM 681 C CA . PHE A 1 88 ? 1.582 -19.982 -0.324 1.00 46.97 88 PHE A CA 1
ATOM 682 C C . PHE A 1 88 ? 0.513 -21.056 -0.575 1.00 46.97 88 PHE A C 1
ATOM 684 O O 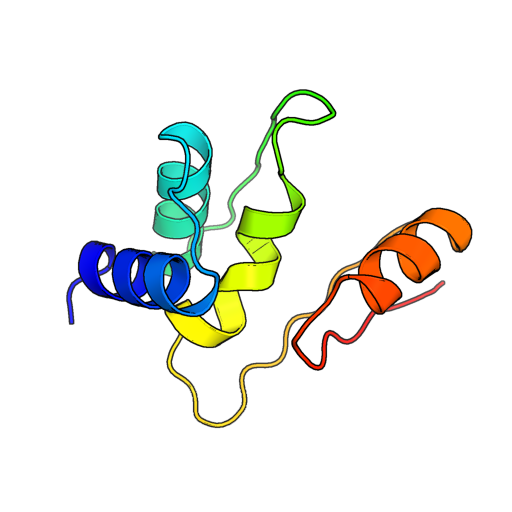. PHE A 1 88 ? -0.050 -21.547 0.404 1.00 46.97 88 PHE A O 1
ATOM 691 N N . ASP A 1 89 ? 0.278 -21.413 -1.837 1.00 38.19 89 ASP A N 1
ATOM 692 C CA . ASP A 1 89 ? -0.137 -22.773 -2.216 1.00 38.19 89 ASP A CA 1
ATOM 693 C C . ASP A 1 89 ? 1.106 -23.514 -2.719 1.00 38.19 89 ASP A C 1
ATOM 695 O O . ASP A 1 89 ? 1.807 -22.943 -3.592 1.00 38.19 89 ASP A O 1
#

InterPro domains:
  IPR011545 DEAD/DEAH-box helicase domain [PF00270] (21-81)
  IPR027417 P-loop containing nucleoside triphosphate hydrolase [G3DSA:3.40.50.300] (4-87)
  IPR027417 P-loop containing nucleoside triphosphate hydrolase [SSF52540] (5-81)

pLDDT: mean 83.18, std 11.98, range [38.19, 93.94]

Radius of gyration: 12.91 Å; chains: 1; bounding box: 28×35×32 Å

Sequence (89 aa):
MDLDTKIDDAATYFGITFKEKQRQAIKYFLSGKDTFVILPTGFGKSLCYQCLPIAIGSESPIIIVVCPLITLIKDQVQKCKFSIILCFD

Secondary structure (DSSP, 8-state):
--HHHHHHHHHHHHT----HHHHHHHHHHHTT--------TTS-TTHHHHTHHHHHT-SS---EEE-S-HHHHHHHHHH-SS--EEE--

Organism: Amphimedon queenslandica (NCBI:txid400682)

Fol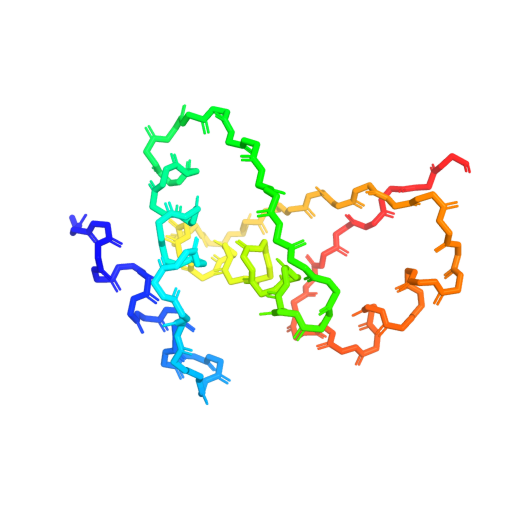dseek 3Di:
DDLLVLVVQLCVVVVHDQDPLLSVQLSCVLVVDDGDHDDDPPNPNVSSQLSCVSSVPDPDDEAEDEDADPVVVVVVVVVHPDPYHYDYD